Protein AF-A0A0G4NTR0-F1 (afdb_monomer)

Structure (mmCIF, N/CA/C/O backbone):
data_AF-A0A0G4NTR0-F1
#
_entry.id   AF-A0A0G4NTR0-F1
#
loop_
_atom_site.group_PDB
_atom_site.id
_atom_site.type_symbol
_atom_site.label_atom_id
_atom_site.label_alt_id
_atom_site.label_comp_id
_atom_site.label_asym_id
_atom_site.label_entity_id
_atom_site.label_seq_id
_atom_site.pdbx_PDB_ins_code
_atom_site.Cartn_x
_atom_site.Cartn_y
_atom_site.Cartn_z
_atom_site.occupancy
_atom_site.B_iso_or_equiv
_atom_site.auth_seq_id
_atom_site.auth_comp_id
_atom_site.auth_asym_id
_atom_site.auth_atom_id
_atom_site.pdbx_PDB_model_num
ATOM 1 N N . MET A 1 1 ? 33.671 0.475 -17.330 1.00 40.94 1 MET A N 1
ATOM 2 C CA . MET A 1 1 ? 32.328 0.309 -17.920 1.00 40.94 1 MET A CA 1
ATOM 3 C C . MET A 1 1 ? 31.525 1.520 -17.493 1.00 40.94 1 MET A C 1
ATOM 5 O O . MET A 1 1 ? 31.360 1.710 -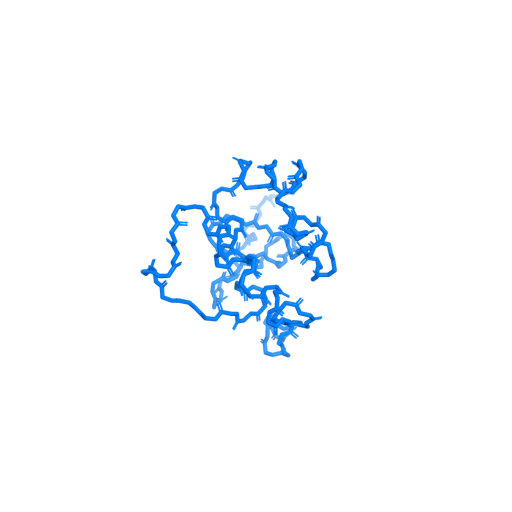16.295 1.00 40.94 1 MET A O 1
ATOM 9 N N . SER A 1 2 ? 31.221 2.406 -18.442 1.00 42.81 2 SER A N 1
ATOM 10 C CA . SER A 1 2 ? 30.547 3.685 -18.192 1.00 42.81 2 SER A CA 1
ATOM 11 C C . SER A 1 2 ? 29.093 3.429 -17.800 1.00 42.81 2 SER A C 1
ATOM 13 O O . SER A 1 2 ? 28.484 2.496 -18.320 1.00 42.81 2 SER A O 1
ATOM 15 N N . ALA A 1 3 ? 28.564 4.222 -16.871 1.00 48.06 3 ALA A N 1
ATOM 16 C CA . ALA A 1 3 ? 27.159 4.221 -16.479 1.00 48.06 3 ALA A CA 1
ATOM 17 C C . ALA A 1 3 ? 26.321 4.885 -17.584 1.00 48.06 3 ALA A C 1
ATOM 19 O O . ALA A 1 3 ? 25.776 5.967 -17.388 1.00 48.06 3 ALA A O 1
ATOM 20 N N . ASP A 1 4 ? 26.299 4.264 -18.766 1.00 49.44 4 ASP A N 1
ATOM 21 C CA . ASP A 1 4 ? 25.407 4.643 -19.855 1.00 49.44 4 ASP A CA 1
ATOM 22 C C . ASP A 1 4 ? 23.961 4.478 -19.371 1.00 49.44 4 ASP A C 1
ATOM 24 O O . ASP A 1 4 ? 23.509 3.369 -19.088 1.00 49.44 4 ASP A O 1
ATOM 28 N N . ASP A 1 5 ? 23.292 5.618 -19.200 1.00 52.50 5 ASP A N 1
ATOM 29 C CA . ASP A 1 5 ? 21.855 5.861 -19.328 1.00 52.50 5 ASP A CA 1
ATOM 30 C C . ASP A 1 5 ? 20.933 4.628 -19.243 1.00 52.50 5 ASP A C 1
ATOM 32 O O . ASP A 1 5 ? 20.240 4.277 -20.204 1.00 52.50 5 ASP A O 1
ATOM 36 N N . TYR A 1 6 ? 20.795 4.019 -18.061 1.00 57.44 6 TYR A N 1
ATOM 37 C CA . TYR A 1 6 ? 19.541 3.324 -17.761 1.00 57.44 6 TYR A CA 1
ATOM 38 C C . TYR A 1 6 ? 18.471 4.394 -17.578 1.00 57.44 6 TYR A C 1
ATOM 40 O O . TYR A 1 6 ? 18.229 4.890 -16.481 1.00 57.44 6 TYR A O 1
ATOM 48 N N . LYS A 1 7 ? 17.871 4.808 -18.694 1.00 74.06 7 LYS A N 1
ATOM 49 C CA . LYS A 1 7 ? 16.718 5.693 -18.672 1.00 74.06 7 LYS A CA 1
ATOM 50 C C . LYS A 1 7 ? 15.556 4.916 -18.068 1.00 74.06 7 LYS A C 1
ATOM 52 O O . LYS A 1 7 ? 15.008 4.020 -18.707 1.00 74.06 7 LYS A O 1
ATOM 57 N N . ASP A 1 8 ? 15.203 5.272 -16.842 1.00 80.75 8 ASP A N 1
ATOM 58 C CA . ASP A 1 8 ? 14.010 4.764 -16.180 1.00 80.75 8 ASP A CA 1
ATOM 59 C C . ASP A 1 8 ? 12.781 4.961 -17.079 1.00 80.75 8 ASP A C 1
ATOM 61 O O . ASP A 1 8 ? 12.510 6.066 -17.569 1.00 80.75 8 ASP A O 1
ATOM 65 N N . ILE A 1 9 ? 12.025 3.886 -17.300 1.00 83.25 9 ILE A N 1
ATOM 66 C CA . ILE A 1 9 ? 10.766 3.938 -18.044 1.00 83.25 9 ILE A CA 1
ATOM 67 C C . ILE A 1 9 ? 9.667 4.278 -17.045 1.00 83.25 9 ILE A C 1
ATOM 69 O O . ILE A 1 9 ? 9.443 3.525 -16.102 1.00 83.25 9 ILE A O 1
ATOM 73 N N . ARG A 1 10 ? 8.976 5.405 -17.241 1.00 85.88 10 ARG A N 1
ATOM 74 C CA . ARG A 1 10 ? 7.856 5.827 -16.390 1.00 85.88 10 ARG A CA 1
ATOM 75 C C . ARG A 1 10 ? 6.539 5.691 -17.133 1.00 85.88 10 ARG A C 1
ATOM 77 O O . ARG A 1 10 ? 6.410 6.210 -18.242 1.00 85.88 10 ARG A O 1
ATOM 84 N N . ARG A 1 11 ? 5.568 5.017 -16.522 1.00 82.81 11 ARG A N 1
ATOM 85 C CA . ARG A 1 11 ? 4.248 4.769 -17.109 1.00 82.81 11 ARG A CA 1
ATOM 86 C C . ARG A 1 11 ? 3.207 4.557 -16.017 1.00 82.81 11 ARG A C 1
ATOM 88 O O . ARG A 1 11 ? 3.453 3.806 -15.085 1.00 82.81 11 ARG A O 1
ATOM 95 N N . ASP A 1 12 ? 2.060 5.225 -16.132 1.00 82.06 12 ASP A N 1
ATOM 96 C CA . ASP A 1 12 ? 0.872 4.995 -15.292 1.00 82.06 12 ASP A CA 1
ATOM 97 C C . ASP A 1 12 ? 1.135 5.022 -13.768 1.00 82.06 12 ASP A C 1
ATOM 99 O O . ASP A 1 12 ? 0.513 4.299 -12.995 1.00 82.06 12 ASP A O 1
ATOM 103 N N . GLY A 1 13 ? 2.068 5.873 -13.319 1.00 82.00 13 GLY A N 1
ATOM 104 C CA . GLY A 1 13 ? 2.458 5.981 -11.906 1.00 82.00 13 GLY A CA 1
ATOM 105 C C . GLY A 1 13 ? 3.467 4.926 -11.435 1.00 82.00 13 GLY A C 1
ATOM 106 O O . GLY A 1 13 ? 3.687 4.790 -10.231 1.00 82.00 13 GLY A O 1
ATOM 107 N N . PHE A 1 14 ? 4.092 4.203 -12.364 1.00 86.62 14 PHE A N 1
ATOM 108 C CA . PHE A 1 14 ? 5.148 3.227 -12.117 1.00 86.62 14 PHE A CA 1
ATOM 109 C C . PHE A 1 14 ? 6.446 3.617 -12.817 1.00 86.62 14 PHE A C 1
ATOM 111 O O . PHE A 1 14 ? 6.449 4.309 -13.838 1.00 86.62 14 PHE A O 1
ATOM 118 N N . VAL A 1 15 ? 7.553 3.133 -12.266 1.00 87.19 15 VAL A N 1
ATOM 119 C CA . VAL A 1 15 ? 8.896 3.248 -12.817 1.00 87.19 15 VAL A CA 1
ATOM 120 C C . VAL A 1 15 ? 9.507 1.859 -12.977 1.00 87.19 15 VAL A C 1
ATOM 122 O O . VAL A 1 15 ? 9.506 1.056 -12.042 1.00 87.19 15 VAL A O 1
ATOM 125 N N . TYR A 1 16 ? 10.030 1.575 -14.167 1.00 83.62 16 TYR A N 1
ATOM 126 C CA . TYR A 1 16 ? 10.871 0.417 -14.432 1.00 83.62 16 TYR A CA 1
ATOM 127 C C . TYR A 1 16 ? 12.320 0.865 -14.615 1.00 83.62 16 TYR A C 1
ATOM 129 O O . TYR A 1 16 ? 12.646 1.567 -15.575 1.00 83.62 16 TYR A O 1
ATOM 137 N N . GLY A 1 17 ? 13.181 0.456 -13.688 1.00 80.12 17 GLY A N 1
ATOM 138 C CA . GLY A 1 17 ? 14.590 0.839 -13.638 1.00 80.12 17 GLY A CA 1
ATOM 139 C C . GLY A 1 17 ? 15.404 -0.194 -12.869 1.00 80.12 17 GLY A C 1
ATOM 140 O O . GLY A 1 17 ? 14.911 -0.802 -11.920 1.00 80.12 17 GLY A O 1
ATOM 141 N N . LEU A 1 18 ? 16.644 -0.451 -13.301 1.00 78.81 18 LEU A N 1
ATOM 142 C CA . LEU A 1 18 ? 17.552 -1.421 -12.660 1.00 78.81 18 LEU A CA 1
ATOM 143 C C . LEU A 1 18 ? 16.937 -2.830 -12.467 1.00 78.81 18 LEU A C 1
ATOM 145 O O . LEU A 1 18 ? 17.215 -3.510 -11.479 1.00 78.81 18 LEU A O 1
ATOM 149 N N . GLY A 1 19 ? 16.077 -3.262 -13.399 1.00 78.94 19 GLY A N 1
ATOM 150 C CA . GLY A 1 19 ? 15.385 -4.557 -13.338 1.00 78.94 19 GLY A CA 1
ATOM 151 C C . GLY A 1 19 ? 14.265 -4.638 -12.293 1.00 78.94 19 GLY A C 1
ATOM 152 O O . GLY A 1 19 ? 13.875 -5.739 -11.908 1.00 78.94 19 GLY A O 1
ATOM 153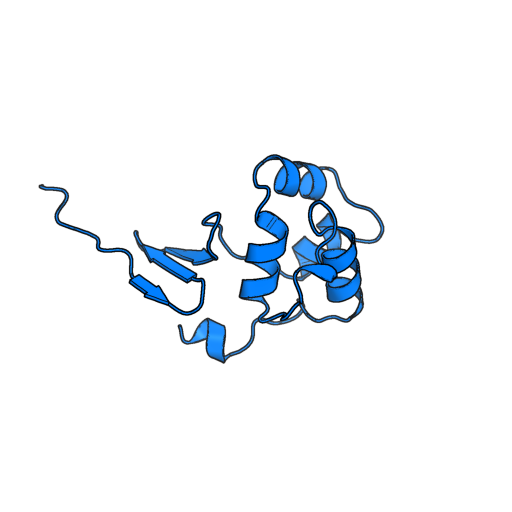 N N . ARG A 1 20 ? 13.767 -3.498 -11.799 1.00 80.81 20 ARG A N 1
ATOM 154 C CA . ARG A 1 20 ? 12.692 -3.418 -10.801 1.00 80.81 20 ARG A CA 1
ATOM 155 C C . ARG A 1 20 ? 11.520 -2.610 -11.333 1.00 80.81 20 ARG A C 1
ATOM 157 O O . ARG A 1 20 ? 11.725 -1.556 -11.922 1.00 80.81 20 ARG A O 1
ATOM 164 N N . PHE A 1 21 ? 10.308 -3.090 -11.067 1.00 83.88 21 PHE A N 1
ATOM 165 C CA . PHE A 1 21 ? 9.051 -2.401 -11.355 1.00 83.88 21 PHE A CA 1
ATOM 166 C C . PHE A 1 21 ? 8.478 -1.832 -10.054 1.00 83.88 21 PHE A C 1
ATOM 168 O O . PHE A 1 21 ? 8.050 -2.603 -9.192 1.00 83.88 21 PHE A O 1
ATOM 175 N N . GLN A 1 22 ? 8.506 -0.508 -9.892 1.00 86.44 22 GLN A N 1
ATOM 176 C CA . GLN A 1 22 ? 8.226 0.201 -8.637 1.00 86.44 22 GLN A CA 1
ATOM 177 C C . GLN A 1 22 ? 7.118 1.244 -8.796 1.00 86.44 22 GLN A C 1
ATOM 179 O O . GLN A 1 22 ? 7.019 1.884 -9.835 1.00 86.44 22 GLN A O 1
ATOM 184 N N . ALA A 1 23 ? 6.299 1.458 -7.765 1.00 84.19 23 ALA A N 1
ATOM 185 C CA . ALA A 1 23 ? 5.288 2.521 -7.783 1.00 84.19 23 ALA A CA 1
ATOM 186 C C . ALA A 1 23 ? 5.873 3.885 -7.359 1.00 84.19 23 ALA A C 1
ATOM 188 O O . ALA A 1 23 ? 6.585 3.981 -6.358 1.00 84.19 23 ALA A O 1
ATOM 189 N N . GLU A 1 24 ? 5.524 4.956 -8.070 1.00 81.56 24 GLU A N 1
ATOM 190 C CA . GLU A 1 24 ? 5.840 6.349 -7.720 1.00 81.56 24 GLU A CA 1
ATOM 191 C C . GLU A 1 24 ? 4.838 6.915 -6.685 1.00 81.56 24 GLU A C 1
ATOM 193 O O . GLU A 1 24 ? 3.739 6.371 -6.539 1.00 81.56 24 GLU A O 1
ATOM 198 N N . PRO A 1 25 ? 5.162 7.996 -5.933 1.00 69.81 25 PRO A N 1
ATOM 199 C CA . PRO A 1 25 ? 6.380 8.825 -5.957 1.00 69.81 25 PRO A CA 1
ATOM 200 C C . PRO A 1 25 ? 7.496 8.371 -4.999 1.00 69.81 25 PRO A C 1
ATOM 202 O O . PRO A 1 25 ? 8.549 8.999 -4.955 1.00 69.81 25 PRO A O 1
ATOM 205 N N . GLY A 1 26 ? 7.284 7.315 -4.210 1.00 71.44 26 GLY A N 1
ATOM 206 C CA . GLY A 1 26 ? 8.308 6.734 -3.338 1.00 71.44 26 GLY A CA 1
ATOM 207 C C . GLY A 1 26 ? 8.626 5.312 -3.787 1.00 71.44 26 GLY A C 1
ATOM 208 O O . GLY A 1 26 ? 7.995 4.413 -3.230 1.00 71.44 26 GLY A O 1
ATOM 209 N N . PRO A 1 27 ? 9.557 5.114 -4.746 1.00 73.06 27 PRO A N 1
ATOM 210 C CA . PRO A 1 27 ? 9.773 3.840 -5.426 1.00 73.06 27 PRO A CA 1
ATOM 211 C C . PRO A 1 27 ? 9.892 2.697 -4.427 1.00 73.06 27 PRO A C 1
ATOM 213 O O . PRO A 1 27 ? 10.811 2.643 -3.607 1.00 73.06 27 PRO A O 1
ATOM 216 N N . MET A 1 28 ? 8.908 1.808 -4.455 1.00 86.00 28 MET A N 1
ATOM 217 C CA . MET A 1 28 ? 8.870 0.635 -3.601 1.00 86.00 28 MET A CA 1
ATOM 218 C C . MET A 1 28 ? 8.240 -0.529 -4.325 1.00 86.00 28 MET A C 1
ATOM 220 O O . MET A 1 28 ? 7.412 -0.334 -5.212 1.00 86.00 28 MET A O 1
ATOM 224 N N . ASP A 1 29 ? 8.611 -1.721 -3.880 1.00 89.38 29 ASP A N 1
ATOM 225 C CA . ASP A 1 29 ? 8.064 -2.958 -4.398 1.00 89.38 29 ASP A CA 1
ATOM 226 C C . ASP A 1 29 ? 6.670 -3.215 -3.806 1.00 89.38 29 ASP A C 1
ATOM 228 O O . ASP A 1 29 ? 6.304 -2.748 -2.715 1.00 89.38 29 ASP A O 1
ATOM 232 N N . ARG A 1 30 ? 5.878 -4.002 -4.528 1.00 93.50 30 ARG A N 1
ATOM 233 C CA . ARG A 1 30 ? 4.573 -4.459 -4.058 1.00 93.50 30 ARG A CA 1
ATOM 234 C C . ARG A 1 30 ? 4.727 -5.341 -2.818 1.00 93.50 30 ARG A C 1
ATOM 236 O O . ARG A 1 30 ? 5.482 -6.311 -2.819 1.00 93.50 30 ARG A O 1
ATOM 243 N N . VAL A 1 31 ? 3.920 -5.073 -1.799 1.00 95.06 31 VAL A N 1
ATOM 244 C CA . VAL A 1 31 ? 3.703 -5.975 -0.667 1.00 95.06 31 VAL A CA 1
ATOM 245 C C . VAL A 1 31 ? 2.476 -6.828 -0.962 1.00 95.06 31 VAL A C 1
ATOM 247 O O . VAL A 1 31 ? 1.426 -6.310 -1.340 1.00 95.06 31 VAL A O 1
ATOM 250 N N . GLU A 1 32 ? 2.591 -8.143 -0.791 1.00 95.62 32 GLU A N 1
ATOM 251 C CA . GLU A 1 32 ? 1.481 -9.077 -1.001 1.00 95.62 32 GLU A CA 1
ATOM 252 C C . GLU A 1 32 ? 0.268 -8.761 -0.114 1.00 95.62 32 GLU A C 1
ATOM 254 O O . GLU A 1 32 ? 0.412 -8.391 1.054 1.00 95.62 32 GLU A O 1
ATOM 259 N N . GLY A 1 33 ? -0.938 -8.969 -0.651 1.00 95.31 33 GLY A N 1
ATOM 260 C CA . GLY A 1 33 ? -2.199 -8.645 0.016 1.00 95.31 33 GLY A CA 1
ATOM 261 C C . GLY A 1 33 ? -2.350 -9.294 1.390 1.00 95.31 33 GLY A C 1
ATOM 262 O O . GLY A 1 33 ? -2.738 -8.630 2.350 1.00 95.31 33 GLY A O 1
ATOM 263 N N . ALA A 1 34 ? -1.958 -10.564 1.524 1.00 95.88 34 ALA A N 1
ATOM 264 C CA . ALA A 1 34 ? -1.985 -11.276 2.803 1.00 95.88 34 ALA A CA 1
ATOM 265 C C . ALA A 1 34 ? -1.092 -10.607 3.865 1.00 95.88 34 ALA A C 1
ATOM 267 O O . ALA A 1 34 ? -1.494 -10.467 5.023 1.00 95.88 34 ALA A O 1
ATOM 268 N N . ARG A 1 35 ? 0.087 -10.121 3.463 1.00 97.00 35 ARG A N 1
ATOM 269 C CA . ARG A 1 35 ? 1.006 -9.398 4.347 1.00 97.00 35 ARG A CA 1
ATOM 270 C C . ARG A 1 35 ? 0.512 -7.984 4.650 1.00 97.00 35 ARG A C 1
ATOM 272 O O . ARG A 1 35 ? 0.601 -7.541 5.790 1.00 97.00 35 A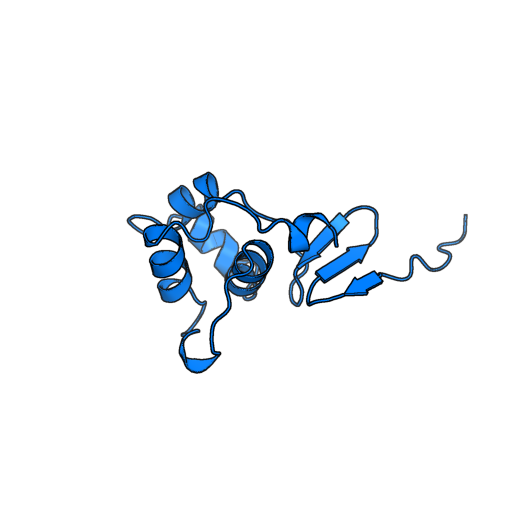RG A O 1
ATOM 279 N N . LEU A 1 36 ? -0.095 -7.290 3.687 1.00 97.31 36 LEU A N 1
ATOM 280 C CA . LEU A 1 36 ? -0.777 -6.019 3.964 1.00 97.31 36 LEU A CA 1
ATOM 281 C C . LEU A 1 36 ? -1.906 -6.201 4.986 1.00 97.31 36 LEU A C 1
ATOM 283 O O . LEU A 1 36 ? -2.013 -5.417 5.931 1.00 97.31 36 LEU A O 1
ATOM 287 N N . ARG A 1 37 ? -2.702 -7.271 4.866 1.00 97.25 37 ARG A N 1
ATOM 288 C CA . ARG A 1 37 ? -3.730 -7.617 5.857 1.00 97.25 37 ARG A CA 1
ATOM 289 C C . ARG A 1 37 ? -3.114 -7.813 7.243 1.00 97.25 37 ARG A C 1
ATOM 291 O O . ARG A 1 37 ? -3.594 -7.183 8.181 1.00 97.25 37 ARG A O 1
ATOM 298 N N . SER A 1 38 ? -2.030 -8.584 7.385 1.00 97.25 38 SER A N 1
ATOM 299 C CA . SER A 1 38 ? -1.362 -8.763 8.688 1.00 97.25 38 SER A CA 1
ATOM 300 C C . SER A 1 38 ? -0.726 -7.477 9.225 1.00 97.25 38 SER A C 1
ATOM 302 O O . SER A 1 38 ? -0.610 -7.294 10.436 1.00 97.25 38 SER A O 1
ATOM 304 N N . MET A 1 39 ? -0.320 -6.563 8.339 1.00 97.75 39 MET A N 1
ATOM 305 C CA . MET A 1 39 ? 0.270 -5.287 8.729 1.00 97.75 39 MET A CA 1
ATOM 306 C C . MET A 1 39 ? -0.766 -4.290 9.267 1.00 97.75 39 MET A C 1
ATOM 308 O O . MET A 1 39 ? -0.427 -3.533 10.181 1.00 97.75 39 MET A O 1
ATOM 312 N N . PHE A 1 40 ? -1.990 -4.272 8.725 1.00 97.50 40 PHE A N 1
ATOM 313 C CA . PHE A 1 40 ? -2.998 -3.233 8.993 1.00 97.50 40 PHE A CA 1
ATOM 314 C C . PHE A 1 40 ? -4.222 -3.711 9.791 1.00 97.50 40 PHE A C 1
ATOM 316 O O . PHE A 1 40 ? -4.872 -2.878 10.435 1.00 97.50 40 PHE A O 1
ATOM 323 N N . LEU A 1 41 ? -4.554 -5.006 9.763 1.00 96.19 41 LEU A N 1
ATOM 324 C CA . LEU A 1 41 ? -5.760 -5.565 10.379 1.00 96.19 41 LEU A CA 1
ATOM 325 C C . LEU A 1 41 ? -5.431 -6.551 11.518 1.00 96.19 41 LEU A C 1
ATOM 327 O O . LEU A 1 41 ? -4.459 -7.296 11.430 1.00 96.19 41 LEU A O 1
ATOM 331 N N . PRO A 1 42 ? -6.251 -6.591 12.591 1.00 94.06 42 PRO A N 1
ATOM 332 C CA . PRO A 1 42 ? -7.340 -5.652 12.903 1.00 94.06 42 PRO A CA 1
ATOM 333 C C . PRO A 1 42 ? -6.821 -4.279 13.379 1.00 94.06 42 PRO A C 1
ATOM 335 O O . PRO A 1 42 ? -7.521 -3.264 13.314 1.00 94.06 42 PRO A O 1
ATOM 338 N N . LYS A 1 43 ? -5.569 -4.225 13.845 1.00 94.38 43 LYS A N 1
ATOM 339 C CA . LYS A 1 43 ? -4.873 -3.006 14.270 1.00 94.38 43 LYS A CA 1
ATOM 340 C C . LYS A 1 43 ? -3.561 -2.886 13.505 1.00 94.38 43 LYS A C 1
ATOM 342 O O . LYS A 1 43 ? -3.003 -3.885 13.070 1.00 94.38 43 LYS A O 1
ATOM 347 N N . LEU A 1 44 ? -3.070 -1.654 13.376 1.00 96.25 44 LEU A N 1
ATOM 348 C CA . LEU A 1 44 ? -1.798 -1.399 12.712 1.00 96.25 44 LEU A CA 1
ATOM 349 C C . LEU A 1 44 ? -0.664 -2.026 13.538 1.00 96.25 44 LEU A C 1
ATOM 351 O O . LEU A 1 44 ? -0.470 -1.670 14.702 1.00 96.25 44 LEU A O 1
ATOM 355 N N . SER A 1 45 ? 0.046 -2.974 12.938 1.00 97.56 45 SER A N 1
ATOM 356 C CA . SER A 1 45 ? 1.182 -3.670 13.541 1.00 97.56 45 SER A CA 1
ATOM 357 C C . SER A 1 45 ? 2.424 -2.774 13.613 1.00 97.56 45 SER A C 1
ATOM 359 O O . SER A 1 45 ? 2.496 -1.728 12.968 1.00 97.56 45 SER A O 1
ATOM 361 N N . ARG A 1 46 ? 3.455 -3.217 14.345 1.00 97.38 46 ARG A N 1
ATOM 362 C CA . ARG A 1 46 ? 4.762 -2.534 14.376 1.00 97.38 46 ARG A CA 1
ATOM 363 C C . ARG A 1 46 ? 5.422 -2.475 12.998 1.00 97.38 46 ARG A C 1
ATOM 365 O O . ARG A 1 46 ? 6.052 -1.476 12.668 1.00 97.38 46 ARG A O 1
ATOM 372 N N . GLU A 1 47 ? 5.269 -3.530 12.201 1.00 96.75 47 GLU A N 1
ATOM 373 C CA . GLU A 1 47 ? 5.773 -3.580 10.828 1.00 96.75 47 GLU A CA 1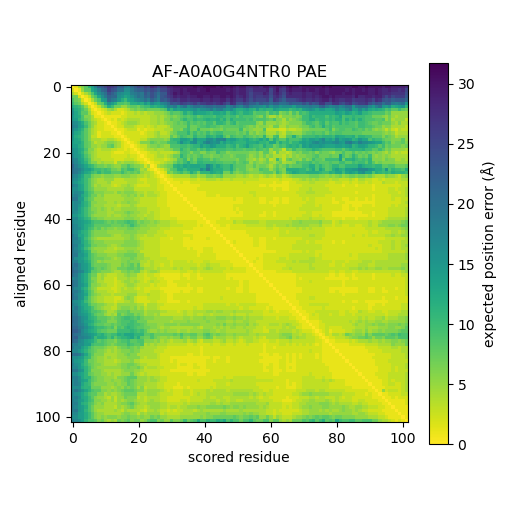
ATOM 374 C C . GLU A 1 47 ? 5.053 -2.553 9.947 1.00 96.75 47 GLU A C 1
ATOM 376 O O . GLU A 1 47 ? 5.708 -1.766 9.270 1.00 96.75 47 GLU A O 1
ATOM 381 N N . GLY A 1 48 ? 3.720 -2.487 10.032 1.00 96.31 48 GLY A N 1
ATOM 382 C CA . GLY A 1 48 ? 2.916 -1.476 9.340 1.00 96.31 48 GLY A CA 1
ATOM 383 C C . GLY A 1 48 ? 3.278 -0.048 9.752 1.00 96.31 48 GLY A C 1
ATOM 384 O O . GLY A 1 48 ? 3.495 0.808 8.899 1.00 96.31 48 GLY A O 1
ATOM 385 N N . GLN A 1 49 ? 3.424 0.204 11.057 1.00 95.88 49 GLN A N 1
ATOM 386 C CA . GLN A 1 49 ? 3.879 1.496 11.584 1.00 95.88 49 GLN A CA 1
ATOM 387 C C . GLN A 1 49 ? 5.258 1.881 11.043 1.00 95.88 49 GLN A C 1
ATOM 389 O O . GLN A 1 49 ? 5.455 3.018 10.619 1.00 95.88 49 GLN A O 1
ATOM 394 N N . LYS A 1 50 ? 6.207 0.937 11.051 1.00 95.62 50 LYS A N 1
ATOM 395 C CA . LYS A 1 50 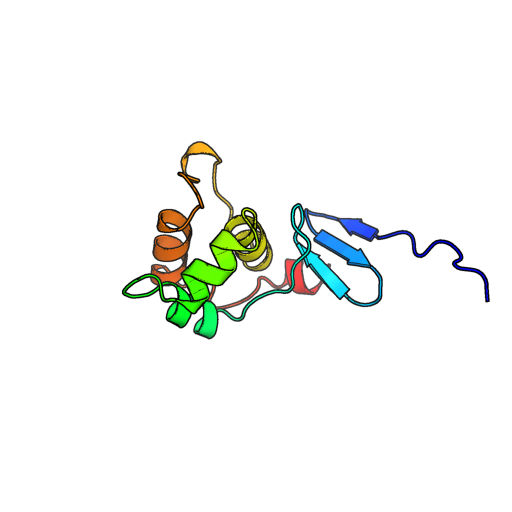? 7.552 1.141 10.507 1.00 95.62 50 LYS A CA 1
ATOM 396 C C . LYS A 1 50 ? 7.492 1.464 9.017 1.00 95.62 50 LYS A C 1
ATOM 398 O O . LYS A 1 50 ? 8.091 2.448 8.613 1.00 95.62 50 LYS A O 1
ATOM 403 N N . ALA A 1 51 ? 6.744 0.696 8.229 1.00 94.50 51 ALA A N 1
ATOM 404 C CA . ALA A 1 51 ? 6.634 0.902 6.788 1.00 94.50 51 ALA A CA 1
ATOM 405 C C . ALA A 1 51 ? 6.101 2.300 6.431 1.00 94.50 51 ALA A C 1
ATOM 407 O O . ALA A 1 51 ? 6.678 2.981 5.590 1.00 94.50 51 ALA A O 1
ATOM 408 N N . ILE A 1 52 ? 5.055 2.758 7.127 1.00 94.00 52 ILE A N 1
ATOM 409 C CA . ILE A 1 52 ? 4.475 4.093 6.919 1.00 94.00 52 ILE A CA 1
ATOM 410 C C . ILE A 1 52 ? 5.429 5.207 7.367 1.00 94.00 52 ILE A C 1
ATOM 412 O O . ILE A 1 52 ? 5.503 6.256 6.733 1.00 94.00 52 ILE A O 1
ATOM 416 N N . ARG A 1 53 ? 6.146 5.007 8.478 1.00 92.62 53 ARG A N 1
ATOM 417 C CA . ARG A 1 53 ? 7.111 5.993 8.979 1.00 92.62 53 ARG A CA 1
ATOM 418 C C . ARG A 1 53 ? 8.318 6.116 8.052 1.00 92.62 53 ARG A C 1
ATOM 420 O O . ARG A 1 53 ? 8.784 7.223 7.815 1.00 92.62 53 ARG A O 1
ATOM 427 N N . ASP A 1 54 ? 8.826 4.988 7.569 1.00 92.31 54 ASP A N 1
ATOM 428 C CA . ASP A 1 54 ? 10.016 4.942 6.723 1.00 92.31 54 ASP A CA 1
ATOM 429 C C . ASP A 1 54 ? 9.703 5.437 5.294 1.00 92.31 54 ASP A C 1
ATOM 431 O O . ASP A 1 54 ? 10.600 5.922 4.608 1.00 92.31 54 ASP A O 1
ATOM 435 N N . ASN A 1 55 ? 8.440 5.361 4.846 1.00 90.25 55 ASN A N 1
ATOM 436 C CA . ASN A 1 55 ? 7.999 5.926 3.573 1.00 90.25 55 ASN A CA 1
ATOM 437 C C . ASN A 1 55 ? 6.555 6.464 3.643 1.00 90.25 55 ASN A C 1
ATOM 439 O O . ASN A 1 55 ? 5.585 5.705 3.674 1.00 90.25 55 ASN A O 1
ATOM 443 N N . LEU A 1 56 ? 6.408 7.792 3.579 1.00 88.69 56 LEU A N 1
ATOM 444 C CA . LEU A 1 56 ? 5.108 8.479 3.628 1.00 88.69 56 LEU A CA 1
ATOM 445 C C . LEU A 1 56 ? 4.193 8.152 2.434 1.00 88.69 56 LEU A C 1
ATOM 447 O O . LEU A 1 56 ? 2.972 8.268 2.541 1.00 88.69 56 LEU A O 1
ATOM 451 N N . SER A 1 57 ? 4.770 7.720 1.313 1.00 90.94 57 SER A N 1
ATOM 452 C CA . SER A 1 57 ? 4.045 7.313 0.107 1.00 90.94 57 SER A CA 1
ATOM 453 C C . SER A 1 57 ? 3.622 5.845 0.138 1.00 90.94 57 SER A C 1
ATOM 455 O O . SER A 1 57 ? 2.932 5.415 -0.782 1.00 90.94 57 SER A O 1
ATOM 457 N N . PHE A 1 58 ? 3.970 5.088 1.190 1.00 94.19 58 PHE A N 1
ATOM 458 C CA . PHE A 1 58 ? 3.730 3.645 1.274 1.00 94.19 58 PHE A CA 1
ATOM 459 C C . PHE A 1 58 ? 2.301 3.261 0.898 1.00 94.19 58 PHE A C 1
ATOM 461 O O . PHE A 1 58 ? 2.098 2.438 0.011 1.00 94.19 58 PHE A O 1
ATOM 468 N N . VAL A 1 59 ? 1.297 3.882 1.523 1.00 94.69 59 VAL A N 1
ATOM 469 C CA . VAL A 1 59 ? -0.101 3.528 1.247 1.00 94.69 59 VAL A CA 1
ATOM 470 C C . VAL A 1 59 ? -0.474 3.832 -0.203 1.00 94.69 59 VAL A C 1
ATOM 472 O O . VAL A 1 59 ? -1.058 2.968 -0.845 1.00 94.69 59 VAL A O 1
ATOM 475 N N . ARG A 1 60 ? -0.104 5.002 -0.742 1.00 93.00 60 ARG A N 1
ATOM 476 C CA . ARG A 1 60 ? -0.413 5.367 -2.137 1.00 93.00 60 ARG A CA 1
ATOM 477 C C . ARG A 1 60 ? 0.201 4.368 -3.116 1.00 93.00 60 ARG A C 1
ATOM 479 O O . ARG A 1 60 ? -0.506 3.829 -3.956 1.00 93.00 60 ARG A O 1
ATOM 486 N N . CYS A 1 61 ? 1.485 4.059 -2.944 1.00 92.88 61 CYS A N 1
ATOM 487 C CA . CYS A 1 61 ? 2.202 3.105 -3.784 1.00 92.88 61 CYS A CA 1
ATOM 488 C C . CYS A 1 61 ? 1.546 1.717 -3.764 1.00 92.88 61 CYS A C 1
ATOM 490 O O . CYS A 1 61 ? 1.347 1.112 -4.813 1.00 92.88 61 CYS A O 1
ATOM 492 N N . GLN A 1 62 ? 1.161 1.221 -2.585 1.00 95.56 62 GLN A N 1
ATOM 493 C CA . GLN A 1 62 ? 0.478 -0.069 -2.487 1.00 95.56 62 GLN A CA 1
ATOM 494 C C . GLN A 1 62 ? -0.914 -0.026 -3.134 1.00 95.56 62 GLN A C 1
ATOM 496 O O . GLN A 1 62 ? -1.249 -0.937 -3.881 1.00 95.56 62 GLN A O 1
ATOM 501 N N . LEU A 1 63 ? -1.705 1.032 -2.924 1.00 94.31 63 LEU A N 1
ATOM 502 C CA . LEU A 1 63 ? -3.008 1.182 -3.587 1.00 94.31 63 LEU A CA 1
ATOM 503 C C . LEU A 1 63 ? -2.873 1.218 -5.117 1.00 94.31 63 LEU A C 1
ATOM 505 O O . L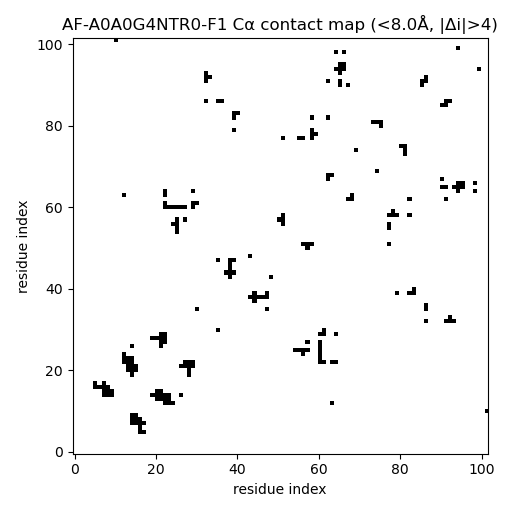EU A 1 63 ? -3.660 0.561 -5.796 1.00 94.31 63 LEU A O 1
ATOM 509 N N . ASN A 1 64 ? -1.836 1.878 -5.643 1.00 92.00 64 ASN A N 1
ATOM 510 C CA . ASN A 1 64 ? -1.536 1.890 -7.075 1.00 92.00 64 ASN A CA 1
ATOM 511 C C . ASN A 1 64 ? -1.277 0.478 -7.607 1.00 92.00 64 ASN A C 1
ATOM 513 O O . ASN A 1 64 ? -1.894 0.099 -8.595 1.00 92.00 64 ASN A O 1
ATOM 517 N N . TYR A 1 65 ? -0.449 -0.333 -6.935 1.00 93.06 65 TYR A N 1
ATOM 518 C CA . TYR A 1 65 ? -0.212 -1.728 -7.343 1.00 93.06 65 TYR A CA 1
ATOM 519 C C . TYR A 1 65 ? -1.479 -2.575 -7.411 1.00 93.06 65 TYR A C 1
ATOM 521 O O . TYR A 1 65 ? -1.557 -3.489 -8.224 1.00 93.06 65 TYR A O 1
ATOM 529 N N . TYR A 1 66 ? -2.457 -2.306 -6.551 1.00 94.75 66 TYR A N 1
ATOM 530 C CA . TYR A 1 66 ? -3.730 -3.024 -6.545 1.00 94.75 66 TYR A CA 1
ATOM 531 C C . TYR A 1 66 ? -4.797 -2.352 -7.423 1.00 94.75 66 TYR A C 1
ATOM 533 O O . TYR A 1 66 ? -5.951 -2.770 -7.409 1.00 94.75 66 TYR A O 1
ATOM 541 N N . GLY A 1 67 ? -4.427 -1.326 -8.200 1.00 92.25 67 GLY A N 1
ATOM 542 C CA . GLY A 1 67 ? -5.334 -0.578 -9.074 1.00 92.25 67 GLY A CA 1
ATOM 543 C C . GLY A 1 67 ? -6.485 0.091 -8.324 1.00 92.25 67 GLY A C 1
ATOM 544 O O . GLY A 1 67 ? -7.563 0.294 -8.882 1.00 92.25 67 GLY A O 1
ATOM 545 N N . VAL A 1 68 ? -6.286 0.401 -7.042 1.00 93.50 68 VAL A N 1
ATOM 546 C CA . VAL A 1 68 ? -7.313 1.007 -6.201 1.00 93.50 68 VAL A CA 1
ATOM 547 C C . VAL A 1 68 ? -7.307 2.508 -6.433 1.00 93.50 68 VAL A C 1
ATOM 549 O O . VAL A 1 68 ? -6.425 3.220 -5.960 1.00 93.50 68 VAL A O 1
ATOM 552 N N . GLN A 1 69 ? -8.325 2.986 -7.141 1.00 90.69 69 GLN A N 1
ATOM 553 C CA . GLN A 1 69 ? -8.569 4.414 -7.301 1.00 90.69 69 GLN A CA 1
ATOM 554 C C . GLN A 1 69 ? -9.120 5.011 -6.002 1.00 90.69 69 GLN A C 1
ATOM 556 O O . GLN A 1 69 ? -9.978 4.415 -5.346 1.00 90.69 69 GLN A O 1
ATOM 561 N N . PHE A 1 70 ? -8.624 6.190 -5.641 1.00 89.06 70 PHE A N 1
ATOM 562 C CA . PHE A 1 70 ? -9.095 6.975 -4.506 1.00 89.06 70 PHE A CA 1
ATOM 563 C C . PHE A 1 70 ? -8.993 8.462 -4.839 1.00 89.06 70 PHE A C 1
ATOM 565 O O . PHE A 1 70 ? -8.123 8.883 -5.604 1.00 89.06 70 PHE A O 1
ATOM 572 N N . GLU A 1 71 ? -9.869 9.268 -4.255 1.00 88.31 71 GLU A N 1
ATOM 573 C CA . GLU A 1 71 ? -9.741 10.719 -4.314 1.00 88.31 71 GLU A CA 1
ATOM 574 C C . GLU A 1 71 ? -8.809 11.224 -3.202 1.00 88.31 71 GLU A C 1
ATOM 576 O O . GLU A 1 71 ? -8.809 10.695 -2.090 1.00 88.31 71 GLU A O 1
ATOM 581 N N . GLU A 1 72 ? -8.063 12.310 -3.435 1.00 87.31 72 GLU A N 1
ATOM 582 C CA . GLU A 1 72 ? -7.169 12.880 -2.406 1.00 87.31 72 GLU A CA 1
ATOM 583 C C . GLU A 1 72 ? -7.916 13.264 -1.115 1.00 87.31 72 GLU A C 1
ATOM 585 O O . GLU A 1 72 ? -7.360 13.168 -0.024 1.00 87.31 72 GLU A O 1
ATOM 590 N N . LYS A 1 73 ? -9.210 13.606 -1.200 1.00 89.00 73 LYS A N 1
ATOM 591 C CA . LYS A 1 73 ? -10.058 13.873 -0.023 1.00 89.00 73 LYS A CA 1
ATOM 592 C C . LYS A 1 73 ? -10.296 12.634 0.856 1.00 89.00 73 LYS A C 1
ATOM 594 O O . LYS A 1 73 ? -10.578 12.775 2.044 1.00 89.00 73 LYS A O 1
ATOM 599 N N . GLU A 1 74 ? -10.212 11.429 0.288 1.00 85.69 74 GLU A N 1
ATOM 600 C CA . GLU A 1 74 ? -10.325 10.159 1.018 1.00 85.69 74 GLU A CA 1
ATOM 601 C C . GLU A 1 74 ? -9.001 9.776 1.694 1.00 85.69 74 GLU A C 1
ATOM 603 O O . GLU A 1 74 ? -8.978 8.994 2.651 1.00 85.69 74 GLU A O 1
ATOM 608 N N . PHE A 1 75 ? -7.890 10.347 1.223 1.00 88.50 75 PHE A N 1
ATOM 609 C CA . PHE A 1 75 ? -6.556 10.104 1.745 1.00 88.50 75 PHE A CA 1
ATOM 610 C C . PHE A 1 75 ? -6.252 11.042 2.923 1.00 88.50 75 PHE A C 1
ATOM 612 O O . PHE A 1 75 ? -5.600 12.076 2.793 1.00 88.50 75 PHE A O 1
ATOM 619 N N . SER A 1 76 ? -6.719 10.677 4.119 1.00 85.62 76 SER A N 1
ATOM 620 C CA . SER A 1 76 ? -6.423 11.432 5.341 1.00 85.62 76 SER A CA 1
ATOM 621 C C . SER A 1 76 ? -5.116 10.984 6.010 1.00 85.62 76 SER A C 1
ATOM 623 O O . SER A 1 76 ? -4.839 9.790 6.176 1.00 85.62 76 SER A O 1
ATOM 625 N N . GLY A 1 77 ? -4.297 11.958 6.422 1.00 87.69 77 GLY A N 1
ATOM 626 C CA . GLY A 1 77 ? -3.023 11.721 7.105 1.00 87.69 77 GLY A CA 1
ATOM 627 C C . GLY A 1 77 ? -2.066 10.859 6.275 1.00 87.69 77 GLY A C 1
ATOM 628 O O . GLY A 1 77 ? -1.603 11.269 5.218 1.00 87.69 77 GLY A O 1
ATOM 629 N N . ASN A 1 78 ? -1.767 9.656 6.768 1.00 88.88 78 ASN A N 1
ATOM 630 C CA . ASN A 1 78 ? -0.889 8.684 6.107 1.00 88.88 78 ASN A CA 1
ATOM 631 C C . ASN A 1 78 ? -1.649 7.583 5.337 1.00 88.88 78 ASN A C 1
ATOM 633 O O . ASN A 1 78 ? -1.056 6.570 4.974 1.00 88.88 78 ASN A O 1
ATOM 637 N N . GLY A 1 79 ? -2.964 7.733 5.146 1.00 92.06 79 GLY A N 1
ATOM 638 C CA . GLY A 1 79 ? -3.792 6.787 4.396 1.00 92.06 79 GLY A CA 1
ATOM 639 C C . GLY A 1 79 ? -4.134 5.490 5.137 1.00 92.06 79 GLY A C 1
ATOM 640 O O . GLY A 1 79 ? -4.759 4.605 4.558 1.00 92.06 79 GLY A O 1
ATOM 641 N N . THR A 1 80 ? -3.785 5.347 6.423 1.00 94.44 80 THR A N 1
ATOM 642 C CA . THR A 1 80 ? -4.050 4.109 7.189 1.00 94.44 80 THR A CA 1
ATOM 643 C C . THR A 1 80 ? -5.528 3.718 7.191 1.00 94.44 80 THR A C 1
ATOM 645 O O . THR A 1 80 ? -5.849 2.538 7.057 1.00 94.44 80 THR A O 1
ATOM 648 N N . ALA A 1 81 ? -6.435 4.685 7.360 1.00 94.50 81 ALA A N 1
ATOM 649 C CA . ALA A 1 81 ? -7.873 4.415 7.386 1.00 94.50 81 ALA A CA 1
ATOM 650 C C . ALA A 1 81 ? -8.372 3.881 6.035 1.00 94.50 81 ALA A C 1
ATOM 652 O O . ALA A 1 81 ? -9.083 2.876 5.998 1.00 94.50 81 ALA A O 1
ATOM 653 N N . LEU A 1 82 ? -7.927 4.503 4.939 1.00 95.56 82 LEU A N 1
ATOM 654 C CA . LEU A 1 82 ? -8.225 4.065 3.579 1.00 95.56 82 LEU A CA 1
ATOM 655 C C . LEU A 1 82 ? -7.679 2.655 3.320 1.00 95.56 82 LEU A C 1
ATOM 657 O O . LEU A 1 82 ? -8.431 1.783 2.898 1.00 95.56 82 LEU A O 1
ATOM 661 N N . MET A 1 83 ? -6.412 2.395 3.660 1.00 96.50 83 MET A N 1
ATOM 662 C CA . MET A 1 83 ? -5.805 1.070 3.499 1.00 96.50 83 MET A CA 1
ATOM 663 C C . MET A 1 83 ? -6.584 -0.010 4.261 1.00 96.50 83 MET A C 1
ATOM 665 O O . MET A 1 83 ? -6.880 -1.066 3.710 1.00 96.50 83 MET A O 1
ATOM 669 N N . LYS A 1 84 ? -6.987 0.254 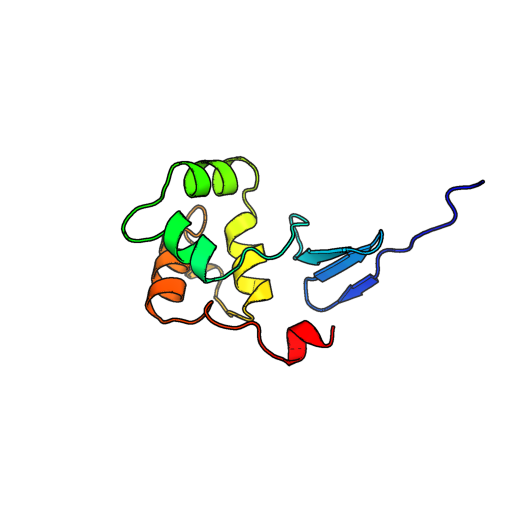5.512 1.00 96.62 84 LYS A N 1
ATOM 670 C CA . LYS A 1 84 ? -7.812 -0.692 6.281 1.00 96.62 84 LYS A CA 1
ATOM 671 C C . LYS A 1 84 ? -9.142 -0.996 5.594 1.00 96.62 84 LYS A C 1
ATOM 673 O O . LYS A 1 84 ? -9.493 -2.168 5.495 1.00 96.62 84 LYS A O 1
ATOM 678 N N . LYS A 1 85 ? -9.849 0.033 5.118 1.00 95.94 85 LYS A N 1
ATOM 679 C CA . LYS A 1 85 ? -11.124 -0.114 4.400 1.00 95.94 85 LYS A CA 1
ATOM 680 C C . LYS A 1 85 ? -10.951 -0.990 3.156 1.00 95.94 85 LYS A C 1
ATOM 682 O O . LYS A 1 85 ? -11.647 -1.985 3.001 1.00 95.94 85 LYS A O 1
ATOM 687 N N . VAL A 1 86 ? -9.966 -0.671 2.321 1.00 96.38 86 VAL A N 1
ATOM 688 C CA . VAL A 1 86 ? -9.663 -1.395 1.076 1.00 96.38 86 VAL A CA 1
ATOM 689 C C . VAL A 1 86 ? -9.308 -2.864 1.349 1.00 96.38 86 VAL A C 1
ATOM 691 O O . VAL A 1 86 ? -9.787 -3.756 0.650 1.00 96.38 86 VAL A O 1
ATOM 694 N N . LEU A 1 87 ? -8.527 -3.141 2.400 1.00 97.06 87 LEU A N 1
ATOM 695 C CA . LEU A 1 87 ? -8.180 -4.509 2.801 1.00 97.06 87 LEU A CA 1
ATOM 696 C C . LEU A 1 87 ? -9.384 -5.299 3.330 1.00 97.06 87 LEU A C 1
ATOM 698 O O . LEU A 1 87 ? -9.482 -6.498 3.081 1.00 97.06 87 LEU A O 1
ATOM 702 N N . GLN A 1 88 ? -10.300 -4.650 4.053 1.00 96.06 88 GLN A N 1
ATOM 703 C CA . GLN A 1 88 ? -11.548 -5.273 4.508 1.00 96.06 88 GLN A CA 1
ATOM 704 C C . GLN A 1 88 ? -12.485 -5.597 3.339 1.00 96.06 88 GLN A C 1
ATOM 706 O O . GLN A 1 88 ? -13.160 -6.621 3.369 1.00 96.06 88 GLN A O 1
ATOM 711 N N . GLU A 1 89 ? -12.483 -4.761 2.301 1.00 96.06 89 GLU A N 1
ATOM 712 C CA . GLU A 1 89 ? -13.239 -4.959 1.059 1.00 96.06 89 GLU A CA 1
ATOM 713 C C . GLU A 1 89 ? -12.600 -5.998 0.112 1.00 96.06 89 GLU A C 1
ATOM 715 O O . GLU A 1 89 ? -13.168 -6.285 -0.938 1.00 96.06 89 GLU A O 1
ATOM 720 N N . GLY A 1 90 ? -11.427 -6.557 0.442 1.00 95.25 90 GLY A N 1
ATOM 721 C CA . GLY A 1 90 ? -10.731 -7.549 -0.394 1.00 95.25 90 GLY A CA 1
ATOM 722 C C . GLY A 1 90 ? -10.081 -6.983 -1.661 1.00 95.25 90 GLY A C 1
ATOM 723 O O . GLY A 1 90 ? -9.602 -7.725 -2.514 1.00 95.25 90 GLY A O 1
ATOM 724 N N . LYS A 1 91 ? -9.999 -5.656 -1.790 1.00 94.88 91 LYS A N 1
ATOM 725 C CA . LYS A 1 91 ? -9.480 -4.979 -2.991 1.00 94.88 91 LYS A CA 1
ATOM 726 C C . LYS A 1 91 ? -7.973 -5.148 -3.215 1.00 9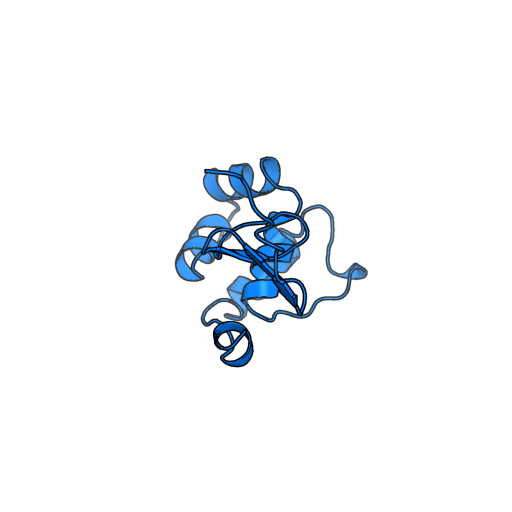4.88 91 LYS A C 1
ATOM 728 O O . LYS A 1 91 ? -7.498 -4.853 -4.302 1.00 94.88 91 LYS A O 1
ATOM 733 N N . CYS A 1 92 ? -7.233 -5.637 -2.218 1.00 95.38 92 CYS A N 1
ATOM 734 C CA . CYS A 1 92 ? -5.812 -5.975 -2.355 1.00 95.38 92 CYS A CA 1
ATOM 735 C C . CYS A 1 92 ? -5.555 -7.490 -2.428 1.00 95.38 92 CYS A C 1
ATOM 737 O O . CYS A 1 92 ? -4.429 -7.926 -2.191 1.00 95.38 92 CYS A O 1
ATOM 739 N N . ASP A 1 93 ? -6.575 -8.311 -2.697 1.00 93.00 93 ASP A N 1
ATOM 740 C CA . ASP A 1 93 ? -6.399 -9.769 -2.745 1.00 93.00 93 ASP A CA 1
ATOM 741 C C . ASP A 1 93 ? -5.719 -10.225 -4.044 1.00 93.00 93 ASP A C 1
ATOM 743 O O . ASP A 1 93 ? -5.036 -11.250 -4.056 1.00 93.00 93 ASP A O 1
ATOM 747 N N . GLN A 1 94 ? -5.856 -9.451 -5.125 1.00 91.81 94 GLN A N 1
ATOM 748 C CA . GLN A 1 94 ? -5.244 -9.727 -6.424 1.00 91.81 94 GLN A CA 1
ATOM 749 C C . GLN A 1 94 ? -4.786 -8.436 -7.102 1.00 91.81 94 GLN A C 1
ATOM 751 O O . GLN A 1 94 ? -5.422 -7.394 -6.967 1.00 91.81 94 GLN A O 1
ATOM 756 N N . VAL A 1 95 ? -3.681 -8.518 -7.845 1.00 92.06 95 VAL A N 1
ATOM 757 C CA . VAL A 1 95 ? -3.205 -7.423 -8.698 1.00 92.06 95 VAL A CA 1
ATOM 758 C C . VAL A 1 95 ? -3.987 -7.462 -10.013 1.00 92.06 95 VAL A C 1
ATOM 760 O O . VAL A 1 95 ? -4.044 -8.527 -10.631 1.00 92.06 95 VAL A O 1
ATOM 763 N N . PRO A 1 96 ? -4.584 -6.346 -10.460 1.00 91.50 96 PRO A N 1
ATOM 764 C CA . PRO A 1 96 ? -5.250 -6.281 -11.755 1.00 91.50 96 PRO A CA 1
ATOM 765 C C . PRO A 1 96 ? -4.328 -6.663 -12.921 1.00 91.50 96 PRO A C 1
ATOM 767 O O . PRO A 1 96 ? -3.178 -6.232 -12.972 1.00 91.50 96 PRO A O 1
ATOM 770 N N . VAL A 1 97 ? -4.854 -7.415 -13.895 1.00 89.50 97 VAL A N 1
ATOM 771 C CA . VAL A 1 97 ? -4.086 -7.914 -15.057 1.00 89.50 97 VAL A CA 1
ATOM 772 C C . VAL A 1 97 ? -3.373 -6.788 -15.805 1.00 89.50 97 VAL A C 1
ATOM 774 O O . VAL A 1 97 ? -2.188 -6.904 -16.082 1.00 89.50 97 VAL A O 1
ATOM 777 N N . HIS A 1 98 ? -4.050 -5.660 -16.033 1.00 86.12 98 HIS A N 1
ATOM 778 C CA . HIS A 1 98 ? -3.461 -4.524 -16.747 1.00 86.12 98 HIS A CA 1
ATOM 779 C C . HIS A 1 98 ? -2.225 -3.924 -16.054 1.00 86.12 98 HIS A C 1
ATOM 781 O O . HIS A 1 98 ? -1.434 -3.285 -16.728 1.00 86.12 98 HIS A O 1
ATOM 787 N N . ILE A 1 99 ? -2.045 -4.118 -14.738 1.00 85.94 99 ILE A N 1
ATOM 788 C CA . ILE A 1 99 ? -0.834 -3.698 -14.007 1.00 85.94 99 ILE A CA 1
ATOM 789 C C . ILE A 1 99 ? 0.289 -4.727 -14.168 1.00 85.94 99 ILE A C 1
ATOM 791 O O . ILE A 1 99 ? 1.458 -4.361 -14.177 1.00 85.94 99 ILE A O 1
ATOM 795 N N . LEU A 1 100 ? -0.050 -6.013 -14.301 1.00 84.88 100 LEU A N 1
ATOM 796 C CA . LEU A 1 100 ? 0.926 -7.078 -14.561 1.00 84.88 100 LEU A CA 1
ATOM 797 C C . LEU A 1 100 ? 1.511 -7.005 -15.980 1.00 84.88 100 LEU A C 1
ATOM 799 O O . LEU A 1 100 ? 2.572 -7.570 -16.224 1.00 84.88 100 LEU A O 1
ATOM 803 N N . GLU A 1 101 ? 0.810 -6.339 -16.895 1.00 85.94 101 GLU A N 1
ATOM 804 C CA . GLU A 1 101 ? 1.185 -6.167 -18.303 1.00 85.94 101 GLU A CA 1
ATOM 805 C C . GLU A 1 101 ? 1.934 -4.845 -18.586 1.00 85.94 101 GLU A C 1
ATOM 807 O O . GLU A 1 101 ? 2.178 -4.530 -19.755 1.00 85.94 101 GLU A O 1
ATOM 812 N N . LEU A 1 102 ? 2.270 -4.062 -17.547 1.00 80.44 102 LEU A N 1
ATOM 813 C CA . LEU A 1 102 ? 2.981 -2.778 -17.666 1.00 80.44 102 LEU A CA 1
ATOM 814 C C . LEU A 1 102 ? 4.483 -2.907 -17.943 1.00 80.44 102 LEU A C 1
ATOM 816 O O . LEU A 1 102 ? 5.125 -3.852 -17.433 1.00 80.44 102 LEU A O 1
#

Sequence (102 aa):
MSADDYKDIRRDGFVYGLGRFQAEPGPMDRVEGARLRSMFLPKLSREGQKAIRDNLSFVRCQLNYYGVQFEEKEFSGNGTALMKKVLQEGKCDQVPVHILEL

Organism: Penicillium camemberti (strain FM 013) (NCBI:txid1429867)

Foldseek 3Di:
DDPPDPPWDDDQQWTDGPNDIAGPDVGDDADALVVLCVCQPPHHDPVNVCQCVVPLCSQVRNCSQLVNDDDVVCCPDSNSVVSNVCSVVCSRNDGDPVSVVD

Nearest PDB structures (foldseek):
  5hvo-assembly1_A  TM=3.495E-01  e=8.319E+00  Aspergillus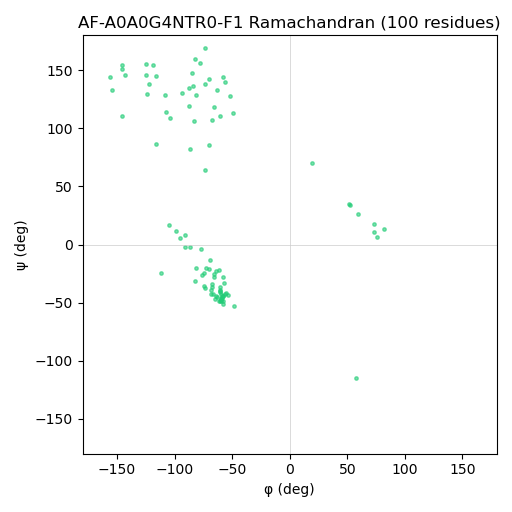 fumigatus Af293

Radius of gyration: 14.53 Å; Cα contacts (8 Å, |Δi|>4): 117; chains: 1; bounding box: 46×25×34 Å

pLDDT: mean 87.8, std 11.72, range [40.94, 97.75]

Solvent-accessible surface area (backbone atoms only — not comparable to full-atom values): 6093 Å² total; per-residue (Å²): 134,79,90,74,78,82,72,63,47,74,55,98,60,30,37,40,47,97,94,40,74,22,23,46,94,53,76,40,72,81,73,55,37,73,56,49,40,59,22,40,47,97,52,72,30,74,67,36,51,47,49,44,70,78,31,74,41,44,49,60,25,49,33,54,59,28,65,53,84,78,55,74,88,63,51,54,92,66,25,61,69,50,52,44,53,41,53,73,72,50,52,40,73,56,64,46,66,78,65,75,71,105

Mean predicted aligned error: 5.96 Å

Secondary structure (DSSP, 8-state):
--------EEETTEEEETTEEEETTTTBPPPPHHHHHHHHSSS--HHHHHHHHH-TTHHHHHHHHTT----GGG--TTSHHHHHHHHHTTTTSS--HHHHT-